Protein AF-A0A7K3G0C1-F1 (afdb_monomer_lite)

pLDDT: mean 93.82, std 4.4, range [73.81, 98.12]

Foldseek 3Di:
DDDDDDPDLDPALLDDPCVSVVVLLVVLQVVCPDPVNVVVVHHSQLVHLCHPDNHDPVCSSSQWDWADDPPDPIDIHGDPVVRD

Sequence (84 aa):
IINIDQSPIGRTPRSNPATYTGLFTVVRDMFAGLEDSKVRGYSPGRFSFNVSGGRCETCEGDGILKIEMHFLPDVYVTCDVCKG

Secondary structure (DSSP, 8-state):
--------S-SSTT--HHHHSSHHHHHHHHHHTSHHHHHTT--TTTT-TTSTTTS-TTTTT-SEEEE--SSS--EEEE-TTT--

Structure (mmCIF, N/CA/C/O backbone):
data_AF-A0A7K3G0C1-F1
#
_entry.id   AF-A0A7K3G0C1-F1
#
loop_
_atom_site.group_PDB
_atom_site.id
_atom_site.type_symbol
_atom_site.label_atom_id
_atom_site.label_alt_id
_atom_site.label_comp_id
_atom_site.label_asym_id
_atom_site.label_entity_id
_atom_site.label_seq_id
_atom_site.pdbx_PDB_ins_code
_atom_site.Cartn_x
_atom_site.Cartn_y
_atom_site.Cartn_z
_atom_site.occupancy
_atom_site.B_iso_or_equiv
_atom_site.auth_seq_id
_atom_site.auth_comp_id
_atom_site.auth_asym_id
_atom_site.auth_atom_id
_atom_site.pdbx_PDB_model_num
ATOM 1 N N . ILE A 1 1 ? 11.194 23.719 -12.032 1.00 73.81 1 ILE A N 1
ATOM 2 C CA . ILE A 1 1 ? 11.121 22.818 -13.208 1.00 73.81 1 ILE A CA 1
ATOM 3 C C . ILE A 1 1 ? 10.371 21.579 -12.753 1.00 73.81 1 ILE A C 1
ATOM 5 O O . ILE A 1 1 ? 10.765 21.011 -11.744 1.00 73.81 1 ILE A O 1
ATOM 9 N N . ILE A 1 2 ? 9.274 21.223 -13.419 1.00 87.62 2 ILE A N 1
ATOM 10 C CA . ILE A 1 2 ? 8.579 19.948 -13.203 1.00 87.62 2 ILE A CA 1
ATOM 11 C C . ILE A 1 2 ? 9.085 19.014 -14.301 1.00 87.62 2 ILE A C 1
ATOM 13 O O . ILE A 1 2 ? 9.026 19.385 -15.471 1.00 87.62 2 ILE A O 1
ATOM 17 N N . ASN A 1 3 ? 9.630 17.860 -13.921 1.00 89.75 3 ASN A N 1
ATOM 18 C CA . ASN A 1 3 ? 10.097 16.845 -14.858 1.00 89.75 3 ASN A CA 1
ATOM 19 C C . ASN A 1 3 ? 9.142 15.652 -14.810 1.00 89.75 3 ASN A C 1
ATOM 21 O O . ASN A 1 3 ? 8.816 15.174 -13.724 1.00 89.75 3 ASN A O 1
ATOM 25 N N . ILE A 1 4 ? 8.682 15.216 -15.977 1.00 92.31 4 ILE A N 1
ATOM 26 C CA . ILE A 1 4 ? 7.772 14.086 -16.147 1.00 92.31 4 ILE A CA 1
ATOM 27 C C . ILE A 1 4 ? 8.435 13.161 -17.158 1.00 92.31 4 ILE A C 1
ATOM 29 O O . ILE A 1 4 ? 8.703 13.569 -18.288 1.00 92.31 4 ILE A O 1
ATOM 33 N N . ASP A 1 5 ? 8.708 11.930 -16.741 1.00 93.75 5 ASP A N 1
ATOM 34 C CA . ASP A 1 5 ? 9.397 10.930 -17.545 1.00 93.75 5 ASP A CA 1
ATOM 35 C C . ASP A 1 5 ? 8.671 9.574 -17.508 1.00 93.75 5 ASP A C 1
ATOM 37 O O . ASP A 1 5 ? 7.547 9.457 -17.020 1.00 93.75 5 ASP A O 1
ATOM 41 N N . GLN A 1 6 ? 9.302 8.555 -18.093 1.00 93.06 6 GLN A N 1
ATOM 42 C CA . GLN A 1 6 ? 8.785 7.184 -18.157 1.00 93.06 6 GLN A CA 1
ATOM 43 C C . GLN A 1 6 ? 9.413 6.272 -17.097 1.00 93.06 6 GLN A C 1
ATOM 45 O O . GLN A 1 6 ? 9.355 5.047 -17.218 1.00 93.06 6 GLN A O 1
ATOM 50 N N . SER A 1 7 ? 10.066 6.841 -16.082 1.00 93.75 7 SER A N 1
ATOM 51 C CA . SER A 1 7 ? 10.577 6.031 -14.987 1.00 93.75 7 SER A CA 1
ATOM 52 C C . SER A 1 7 ? 9.41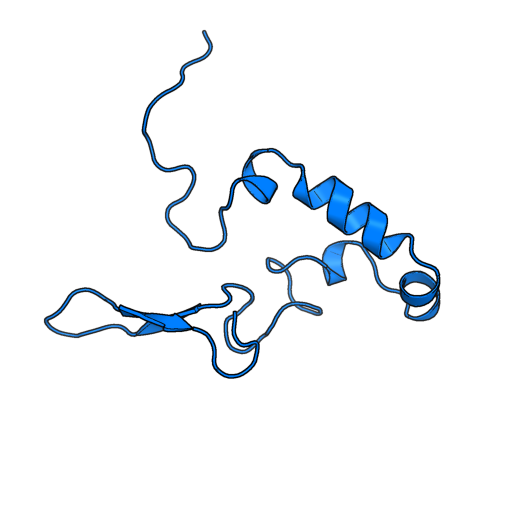1 5.325 -14.280 1.00 93.75 7 SER A C 1
ATOM 54 O O . SER A 1 7 ? 8.302 5.863 -14.182 1.00 93.75 7 SER A O 1
ATOM 56 N N . PRO A 1 8 ? 9.609 4.078 -13.828 1.00 88.81 8 PRO A N 1
ATOM 57 C CA . PRO A 1 8 ? 8.547 3.344 -13.164 1.00 88.81 8 PRO A CA 1
ATOM 58 C C . PRO A 1 8 ? 8.139 4.049 -11.866 1.00 88.81 8 PRO A C 1
ATOM 60 O O . PRO A 1 8 ? 8.989 4.434 -11.065 1.00 88.81 8 PRO A O 1
ATOM 63 N N . ILE A 1 9 ? 6.826 4.132 -11.632 1.00 86.56 9 ILE A N 1
ATOM 64 C CA . ILE A 1 9 ? 6.211 4.726 -10.429 1.00 86.56 9 ILE A CA 1
ATOM 65 C C . ILE A 1 9 ? 6.729 4.062 -9.140 1.00 86.56 9 ILE A C 1
ATOM 67 O O . ILE A 1 9 ? 6.899 4.701 -8.103 1.00 86.56 9 ILE A O 1
ATOM 71 N N . GLY A 1 10 ? 6.990 2.761 -9.205 1.00 86.50 10 GLY A N 1
ATOM 72 C CA . GLY A 1 10 ? 7.642 1.985 -8.164 1.00 86.50 10 GLY A CA 1
ATOM 73 C C . GLY A 1 10 ? 8.168 0.679 -8.742 1.00 86.50 10 GLY A C 1
ATOM 74 O O . GLY A 1 10 ? 7.788 0.270 -9.837 1.00 86.50 10 GLY A O 1
ATOM 75 N N . ARG A 1 11 ? 9.075 0.031 -8.010 1.00 81.62 11 ARG A N 1
ATOM 76 C CA . ARG A 1 11 ? 9.673 -1.258 -8.402 1.00 81.62 11 ARG A CA 1
ATOM 77 C C . ARG A 1 11 ? 9.041 -2.452 -7.685 1.00 81.62 11 ARG A C 1
ATOM 79 O O . ARG A 1 11 ? 9.484 -3.576 -7.883 1.00 81.62 11 ARG A O 1
ATOM 86 N N . THR A 1 12 ? 8.045 -2.204 -6.836 1.00 83.31 12 THR A N 1
ATOM 87 C CA . THR A 1 12 ? 7.356 -3.223 -6.044 1.00 83.31 12 THR A CA 1
ATOM 88 C C . THR A 1 12 ? 5.854 -3.200 -6.333 1.00 83.31 12 THR A C 1
ATOM 90 O O . THR A 1 12 ? 5.326 -2.146 -6.705 1.00 83.31 12 THR A O 1
ATOM 93 N N . PRO A 1 13 ? 5.143 -4.320 -6.106 1.00 81.31 13 PRO A N 1
ATOM 94 C CA . PRO A 1 13 ? 3.685 -4.388 -6.258 1.00 81.31 13 PRO A CA 1
ATOM 95 C C . PRO A 1 13 ? 2.915 -3.430 -5.334 1.00 81.31 13 PRO A C 1
ATOM 97 O O . PRO A 1 13 ? 1.750 -3.131 -5.578 1.00 81.31 13 PRO A O 1
ATOM 100 N N . ARG A 1 14 ? 3.570 -2.905 -4.288 1.00 87.44 14 ARG A N 1
ATOM 101 C CA . ARG A 1 14 ? 2.978 -1.972 -3.317 1.00 87.44 14 ARG A CA 1
ATOM 102 C C . ARG A 1 14 ? 2.713 -0.576 -3.876 1.00 87.44 14 ARG A C 1
ATOM 104 O O . ARG A 1 14 ? 1.920 0.167 -3.297 1.00 87.44 14 ARG A O 1
ATOM 111 N N . SER A 1 15 ? 3.366 -0.205 -4.976 1.00 91.31 15 SER A N 1
ATOM 112 C CA . SER A 1 15 ? 3.119 1.067 -5.652 1.00 91.31 15 SER A CA 1
ATOM 113 C C . SER A 1 15 ? 2.075 0.892 -6.743 1.00 91.31 15 SER A C 1
ATOM 115 O O . SER A 1 15 ? 2.301 0.205 -7.734 1.00 91.31 15 SER A O 1
ATOM 117 N N . ASN A 1 16 ? 0.952 1.585 -6.600 1.00 92.12 16 ASN A N 1
ATOM 118 C CA . ASN A 1 16 ? -0.084 1.667 -7.620 1.00 92.12 16 ASN A CA 1
ATOM 119 C C . ASN A 1 16 ? -0.519 3.132 -7.828 1.00 92.12 16 ASN A C 1
ATOM 121 O O . ASN A 1 16 ? -0.121 4.016 -7.060 1.00 92.12 16 ASN A O 1
ATOM 125 N N . PRO A 1 17 ? -1.330 3.438 -8.856 1.00 94.50 17 PRO A N 1
ATOM 126 C CA . PRO A 1 17 ? -1.756 4.811 -9.120 1.00 94.50 17 PRO A CA 1
ATOM 127 C C . PRO A 1 17 ? -2.468 5.477 -7.934 1.00 94.50 17 PRO A C 1
ATOM 129 O O . PRO A 1 17 ? -2.291 6.673 -7.703 1.00 94.50 17 PRO A O 1
ATOM 132 N N . ALA A 1 18 ? -3.235 4.721 -7.142 1.00 95.12 18 ALA A N 1
ATOM 133 C CA . ALA A 1 18 ? -3.975 5.265 -6.008 1.00 95.12 18 ALA A CA 1
ATOM 134 C C . ALA A 1 18 ? -3.054 5.637 -4.835 1.00 95.12 18 ALA A C 1
ATOM 136 O O . ALA A 1 18 ? -3.283 6.655 -4.179 1.00 95.12 18 ALA A O 1
ATOM 137 N N . THR A 1 19 ? -1.999 4.858 -4.577 1.00 93.38 19 THR A N 1
ATOM 138 C CA . THR A 1 19 ? -0.986 5.221 -3.574 1.00 93.38 19 THR A CA 1
ATOM 139 C C . THR A 1 19 ? -0.092 6.351 -4.058 1.00 93.38 19 THR A C 1
ATOM 141 O O . THR A 1 19 ? 0.246 7.227 -3.271 1.00 93.38 19 THR A O 1
ATOM 144 N N . TYR A 1 20 ? 0.259 6.364 -5.346 1.00 92.75 20 TYR A N 1
ATOM 145 C CA . TYR A 1 20 ? 1.142 7.381 -5.912 1.00 92.75 20 TYR A CA 1
ATOM 146 C C . TYR A 1 20 ? 0.500 8.773 -5.948 1.00 92.75 20 TYR A C 1
ATOM 148 O O . TYR A 1 20 ? 1.140 9.765 -5.620 1.00 92.75 20 TYR A O 1
ATOM 156 N N . THR A 1 21 ? -0.785 8.845 -6.297 1.00 95.06 21 THR A N 1
ATOM 157 C CA . THR A 1 21 ? -1.543 10.110 -6.329 1.00 95.06 21 THR A CA 1
ATOM 158 C C . THR A 1 21 ? -2.052 10.553 -4.955 1.00 95.06 21 THR A C 1
ATOM 160 O O . THR A 1 21 ? -2.586 11.650 -4.826 1.00 95.06 21 THR A O 1
ATOM 163 N N . GLY A 1 22 ? -1.936 9.705 -3.928 1.00 94.19 22 GLY A N 1
ATOM 164 C CA . GLY A 1 22 ? -2.495 9.951 -2.596 1.00 94.19 22 GLY A CA 1
ATOM 165 C C . GLY A 1 22 ? -4.006 9.710 -2.481 1.00 94.19 22 GLY A C 1
ATOM 166 O O . GLY A 1 22 ? -4.539 9.762 -1.371 1.00 94.19 22 GLY A O 1
ATOM 167 N N . LEU A 1 23 ? -4.693 9.371 -3.580 1.00 97.31 23 LEU A N 1
ATOM 168 C CA . LEU A 1 23 ? -6.122 9.032 -3.597 1.00 97.31 23 LEU A CA 1
ATOM 169 C C . LEU A 1 23 ? -6.469 7.961 -2.556 1.00 97.31 23 LEU A C 1
ATOM 171 O O . LEU A 1 23 ? -7.493 8.046 -1.878 1.00 97.31 23 LEU A O 1
ATOM 175 N N . PHE A 1 24 ? -5.599 6.962 -2.394 1.00 97.44 24 PHE A N 1
ATOM 176 C CA . PHE A 1 24 ? -5.848 5.854 -1.481 1.00 97.44 24 PHE A CA 1
ATOM 177 C C . PHE A 1 24 ? -5.934 6.291 -0.011 1.00 97.44 24 PHE A C 1
ATOM 179 O O . PHE A 1 24 ? -6.582 5.622 0.786 1.00 97.44 24 PHE A O 1
ATOM 186 N N . THR A 1 25 ? -5.335 7.421 0.371 1.00 97.12 25 THR A N 1
ATOM 187 C CA . THR A 1 25 ? -5.508 7.975 1.723 1.00 97.12 25 THR A CA 1
ATOM 188 C C . THR A 1 25 ? -6.947 8.406 1.964 1.00 97.12 25 THR A C 1
ATOM 190 O O . THR A 1 25 ? -7.547 7.961 2.936 1.00 97.12 25 THR A O 1
ATOM 193 N N . VAL A 1 26 ? -7.534 9.150 1.025 1.00 97.88 26 VAL A N 1
ATOM 194 C CA . VAL A 1 26 ? -8.931 9.601 1.112 1.00 97.88 26 VAL A CA 1
ATOM 195 C C . VAL A 1 26 ? -9.888 8.411 1.184 1.00 97.88 26 VAL A C 1
ATOM 197 O O . VAL A 1 26 ? -10.824 8.408 1.981 1.00 97.88 26 VAL A O 1
ATOM 200 N N . VAL A 1 27 ? -9.626 7.365 0.394 1.00 97.88 27 VAL A N 1
ATOM 201 C CA . VAL A 1 27 ? -10.416 6.126 0.433 1.00 97.88 27 VAL A CA 1
ATOM 202 C C . VAL A 1 27 ? -10.335 5.473 1.814 1.00 97.88 27 VAL A C 1
ATOM 204 O O . VAL A 1 27 ? -11.367 5.172 2.406 1.00 97.88 27 VAL A O 1
ATOM 207 N N . ARG A 1 28 ? -9.134 5.284 2.372 1.00 97.88 28 ARG A N 1
ATOM 208 C CA . ARG A 1 28 ? -8.975 4.667 3.701 1.00 97.88 28 ARG A CA 1
ATOM 209 C C . ARG A 1 28 ? -9.654 5.476 4.807 1.00 97.88 28 ARG A C 1
ATOM 211 O O . ARG A 1 28 ? -10.258 4.878 5.696 1.00 97.88 28 ARG A O 1
ATOM 218 N N . ASP A 1 29 ? -9.594 6.803 4.736 1.00 97.81 29 ASP A N 1
ATOM 219 C CA . ASP A 1 29 ? -10.260 7.688 5.695 1.00 97.81 29 ASP A CA 1
ATOM 220 C C . ASP A 1 29 ? -11.787 7.558 5.608 1.00 97.81 29 ASP A C 1
ATOM 222 O O . ASP A 1 29 ? -12.463 7.445 6.632 1.00 97.81 29 ASP A O 1
ATOM 226 N N . MET A 1 30 ? -12.334 7.471 4.391 1.00 98.06 30 MET A N 1
ATOM 227 C CA . MET A 1 30 ? -13.760 7.219 4.172 1.00 98.06 30 MET A CA 1
ATOM 228 C C . MET A 1 30 ? -14.198 5.872 4.764 1.00 98.06 30 MET A C 1
ATOM 230 O O . MET A 1 30 ? -15.211 5.809 5.459 1.00 98.06 30 MET A O 1
ATOM 234 N N . PHE A 1 31 ? -13.427 4.803 4.541 1.00 98.12 31 PHE A N 1
ATOM 235 C CA . PHE A 1 31 ? -13.726 3.479 5.098 1.00 98.12 31 PHE A CA 1
ATOM 236 C C . PHE A 1 31 ? -13.648 3.454 6.628 1.00 98.12 31 PHE A C 1
ATOM 238 O O . PHE A 1 31 ? -14.490 2.827 7.275 1.00 98.12 31 PHE A O 1
ATOM 245 N N . ALA A 1 32 ? -12.694 4.170 7.225 1.00 97.88 32 ALA A N 1
ATOM 246 C CA . ALA A 1 32 ? -12.616 4.327 8.677 1.00 97.88 32 ALA A CA 1
ATOM 247 C C . ALA A 1 32 ? -13.795 5.137 9.254 1.00 97.88 32 ALA A C 1
ATOM 249 O O . ALA A 1 32 ? -14.148 4.965 10.418 1.00 97.88 32 ALA A O 1
ATOM 250 N N . GLY A 1 33 ? -14.436 5.981 8.440 1.00 97.50 33 GLY A N 1
ATOM 251 C CA . GLY A 1 33 ? -15.614 6.763 8.816 1.00 97.50 33 GLY A CA 1
ATOM 252 C C . GLY A 1 33 ? -16.934 5.984 8.882 1.00 97.50 33 GLY A C 1
ATOM 253 O O . GLY A 1 33 ? -17.899 6.512 9.443 1.00 97.50 33 GLY A O 1
ATOM 254 N N . LEU A 1 34 ? -16.995 4.758 8.344 1.00 98.06 34 LEU A N 1
ATOM 255 C CA . LEU A 1 34 ? -18.192 3.907 8.383 1.00 98.06 34 LEU A CA 1
ATOM 256 C C . LEU A 1 34 ? -18.551 3.505 9.821 1.00 98.06 34 LEU A C 1
ATOM 258 O O . LEU A 1 34 ? -17.670 3.297 10.655 1.00 98.06 34 LEU A O 1
ATOM 262 N N . GLU A 1 35 ? -19.845 3.348 10.104 1.00 97.88 35 GLU A N 1
ATOM 263 C CA . GLU A 1 35 ? -20.320 3.016 11.454 1.00 97.88 35 GLU A CA 1
ATOM 264 C C . GLU A 1 35 ? -19.748 1.680 11.951 1.00 97.88 35 GLU A C 1
ATOM 266 O O . GLU A 1 35 ? -19.195 1.609 13.047 1.00 97.88 35 GLU A O 1
ATOM 271 N N . ASP A 1 36 ? -19.749 0.651 11.098 1.00 97.38 36 ASP A N 1
ATOM 272 C CA . ASP A 1 36 ? -19.152 -0.651 11.415 1.00 97.38 36 ASP A CA 1
ATOM 273 C C . ASP A 1 36 ? -17.658 -0.554 11.751 1.00 97.38 36 ASP A C 1
ATOM 275 O O . ASP A 1 36 ? -17.168 -1.252 12.643 1.00 97.38 36 ASP A O 1
ATOM 279 N N . SER A 1 37 ? -16.924 0.322 11.058 1.00 97.69 37 SER A N 1
ATOM 280 C CA . SER A 1 37 ? -15.507 0.571 11.330 1.00 97.69 37 SER A CA 1
ATOM 281 C C . SER A 1 37 ? -15.317 1.208 12.701 1.00 97.69 37 SER A C 1
ATOM 283 O O . SER A 1 37 ? -14.451 0.771 13.458 1.00 97.69 37 SER A O 1
ATOM 285 N N . LYS A 1 38 ? -16.155 2.188 13.059 1.00 96.62 38 LYS A N 1
ATOM 286 C CA . LYS A 1 38 ? -16.101 2.854 14.366 1.00 96.62 38 LYS A CA 1
ATOM 287 C C . LYS A 1 38 ? -16.417 1.894 15.505 1.00 96.62 38 LYS A C 1
ATOM 289 O O . LYS A 1 38 ? -15.656 1.841 16.468 1.00 96.62 38 LYS A O 1
ATOM 294 N N . VAL A 1 39 ? -17.474 1.091 15.369 1.00 97.81 39 VAL A N 1
ATOM 295 C CA . VAL A 1 39 ? -17.866 0.085 16.373 1.00 97.81 39 VAL A CA 1
ATOM 296 C C . VAL A 1 39 ? -16.741 -0.927 16.613 1.00 97.81 39 VAL A C 1
ATOM 298 O O . VAL A 1 39 ? -16.516 -1.355 17.742 1.00 97.81 39 VAL A O 1
ATOM 301 N N . ARG A 1 40 ? -15.988 -1.280 15.565 1.00 96.94 40 ARG A N 1
ATOM 302 C CA . ARG A 1 40 ? -14.845 -2.205 15.644 1.00 96.94 40 ARG A CA 1
ATOM 303 C C . ARG A 1 40 ? -13.517 -1.530 16.011 1.00 96.94 40 ARG A C 1
ATOM 305 O O . ARG A 1 40 ? -12.505 -2.223 16.111 1.00 96.94 40 ARG A O 1
ATOM 312 N N . GLY A 1 41 ? -13.493 -0.208 16.194 1.00 96.81 41 GLY A N 1
ATOM 313 C CA . GLY A 1 41 ? -12.278 0.558 16.493 1.00 96.81 41 GLY A CA 1
ATOM 314 C C . GLY A 1 41 ? -11.260 0.595 15.346 1.00 96.81 41 GLY A C 1
ATOM 315 O O . GLY A 1 41 ? -10.058 0.700 15.586 1.00 96.81 41 GLY A O 1
ATOM 316 N N . TYR A 1 42 ? -11.705 0.462 14.095 1.00 97.88 42 TYR A N 1
ATOM 3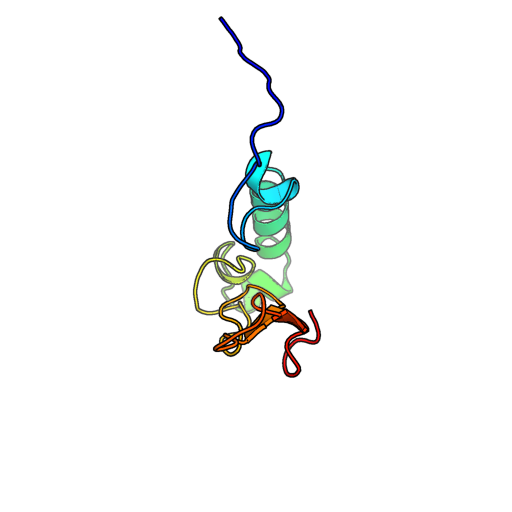17 C CA . TYR A 1 42 ? -10.827 0.466 12.928 1.00 97.88 42 TYR A CA 1
ATOM 318 C C . TYR A 1 42 ? -10.393 1.884 12.557 1.00 97.88 42 TYR A C 1
ATOM 320 O O . TYR A 1 42 ? -11.208 2.757 12.276 1.00 97.88 42 TYR A O 1
ATOM 328 N N . SER A 1 43 ? -9.078 2.088 12.507 1.00 96.88 43 SER A N 1
ATOM 329 C CA . SER A 1 43 ? -8.454 3.307 11.994 1.00 96.88 43 SER A CA 1
ATOM 330 C C . SER A 1 43 ? -8.146 3.180 10.491 1.00 96.88 43 SER A C 1
ATOM 332 O O . SER A 1 43 ? -8.150 2.066 9.958 1.00 96.88 43 SER A O 1
ATOM 334 N N . PRO A 1 44 ? -7.782 4.273 9.790 1.00 97.50 44 PRO A N 1
ATOM 335 C CA . PRO A 1 44 ? -7.364 4.214 8.382 1.00 97.50 44 PRO A CA 1
ATOM 336 C C . PRO A 1 44 ? -6.191 3.258 8.113 1.00 97.50 44 PRO A C 1
ATOM 338 O O . PRO A 1 44 ? -5.985 2.834 6.975 1.00 97.50 44 PRO A O 1
ATOM 341 N N . GLY A 1 45 ? -5.407 2.918 9.145 1.00 96.56 45 GLY A N 1
ATOM 342 C CA . GLY A 1 45 ? -4.337 1.923 9.065 1.00 96.56 45 GLY A CA 1
ATOM 343 C C . GLY A 1 45 ? -4.857 0.507 8.814 1.00 96.56 45 GLY A C 1
ATOM 344 O O . GLY A 1 45 ? -4.216 -0.245 8.089 1.00 96.56 45 GLY A O 1
ATOM 345 N N . ARG A 1 46 ? -6.055 0.166 9.313 1.00 97.06 46 ARG A N 1
ATOM 346 C CA . ARG A 1 46 ? -6.696 -1.140 9.079 1.00 97.06 46 ARG A CA 1
ATOM 347 C C . ARG A 1 46 ? -6.972 -1.396 7.596 1.00 97.06 46 ARG A C 1
ATOM 349 O O . ARG A 1 46 ? -6.951 -2.538 7.163 1.00 97.06 46 ARG A O 1
ATOM 356 N N . PHE A 1 47 ? -7.216 -0.343 6.824 1.00 97.44 47 PHE A N 1
ATOM 357 C CA . PHE A 1 47 ? -7.499 -0.421 5.387 1.00 97.44 47 PHE A CA 1
ATOM 358 C C . PHE A 1 47 ? -6.245 -0.227 4.527 1.00 97.44 47 PHE A C 1
ATOM 360 O O . PHE A 1 47 ? -6.332 -0.065 3.313 1.00 97.44 47 PHE A O 1
ATOM 367 N N . SER A 1 48 ? -5.066 -0.198 5.150 1.00 96.38 48 SER A N 1
ATOM 368 C CA . SER A 1 48 ? -3.794 -0.143 4.445 1.00 96.38 48 SER A CA 1
ATOM 369 C C . SER A 1 48 ? -3.272 -1.551 4.211 1.00 96.38 48 SER A C 1
ATOM 371 O O . SER A 1 48 ? -3.125 -2.327 5.151 1.00 96.38 48 SE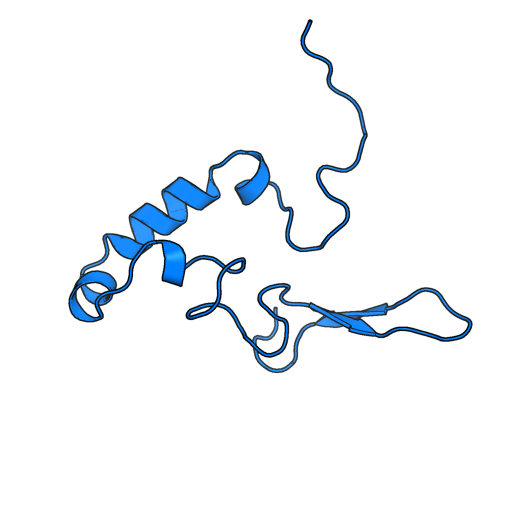R A O 1
ATOM 373 N N . PHE A 1 49 ? -2.899 -1.856 2.971 1.00 95.81 49 PHE A N 1
ATOM 374 C CA . PHE A 1 49 ? -2.150 -3.073 2.670 1.00 95.81 49 PHE A CA 1
ATOM 375 C C . PHE A 1 49 ? -0.662 -2.962 3.060 1.00 95.81 49 PHE A C 1
ATOM 377 O O . PHE A 1 49 ? 0.027 -3.967 3.172 1.00 95.81 49 PHE A O 1
ATOM 384 N N . ASN A 1 50 ? -0.161 -1.750 3.331 1.00 94.81 50 ASN A N 1
ATOM 385 C CA . ASN A 1 50 ? 1.248 -1.508 3.667 1.00 94.81 50 ASN A CA 1
ATOM 386 C C . ASN A 1 50 ? 1.577 -1.669 5.160 1.00 94.81 50 ASN A C 1
ATOM 388 O O . ASN A 1 50 ? 2.749 -1.617 5.525 1.00 94.81 50 ASN A O 1
ATOM 392 N N . VAL A 1 51 ? 0.569 -1.807 6.028 1.00 94.81 51 VAL A N 1
ATOM 393 C CA . VAL A 1 51 ? 0.743 -1.889 7.486 1.00 94.81 51 VAL A CA 1
ATOM 394 C C . VAL A 1 51 ? 0.045 -3.143 8.000 1.00 94.81 51 VAL A C 1
ATOM 396 O O . VAL A 1 51 ? -1.024 -3.512 7.513 1.00 94.81 51 VAL A O 1
ATOM 399 N N . SER A 1 52 ? 0.656 -3.812 8.975 1.00 94.31 52 SER A N 1
ATOM 400 C CA . SER A 1 52 ? 0.076 -4.994 9.606 1.00 94.31 52 SER A CA 1
ATOM 401 C C . SER A 1 52 ? -1.237 -4.679 10.328 1.00 94.31 52 SER A C 1
ATOM 403 O O . SER A 1 52 ? -1.494 -3.555 10.768 1.00 94.31 52 SER A O 1
ATOM 405 N N . GLY A 1 53 ? -2.085 -5.700 10.446 1.00 94.38 53 GLY A N 1
ATOM 406 C CA . GLY A 1 53 ? -3.326 -5.649 11.224 1.00 94.38 53 GLY A CA 1
ATOM 407 C C . GLY A 1 53 ? -4.612 -5.701 10.400 1.00 94.38 53 GLY A C 1
ATOM 408 O O . GLY A 1 53 ? -5.630 -6.146 10.928 1.00 94.38 53 GLY A O 1
ATOM 409 N N . GLY A 1 54 ? -4.593 -5.294 9.128 1.00 94.62 54 GLY A N 1
ATOM 410 C CA . GLY A 1 54 ? -5.739 -5.460 8.218 1.00 94.62 54 GLY A CA 1
ATOM 411 C C . GLY A 1 54 ? -5.405 -5.953 6.812 1.00 94.62 54 GLY A C 1
ATOM 412 O O . GLY A 1 54 ? -6.308 -6.353 6.081 1.00 94.62 54 GLY A O 1
ATOM 413 N N . ARG A 1 55 ? -4.121 -5.983 6.453 1.00 96.62 55 ARG A N 1
ATOM 414 C CA . ARG A 1 55 ? -3.629 -6.629 5.237 1.00 96.62 55 ARG A CA 1
ATOM 415 C C . ARG A 1 55 ? -3.674 -8.156 5.352 1.00 96.62 55 ARG A C 1
ATOM 417 O O . ARG A 1 55 ? -3.751 -8.709 6.448 1.00 96.62 55 ARG A O 1
ATOM 424 N N . CYS A 1 56 ? -3.553 -8.843 4.221 1.00 97.06 56 CYS A N 1
ATOM 425 C CA . CYS A 1 56 ? -3.262 -10.273 4.229 1.00 97.06 56 CYS A CA 1
ATOM 426 C C . CYS A 1 56 ? -1.820 -10.489 4.707 1.00 97.06 56 CYS A C 1
ATOM 428 O O . CYS A 1 56 ? -0.889 -10.025 4.055 1.00 97.06 56 CYS A O 1
ATOM 430 N N . GLU A 1 57 ? -1.621 -11.180 5.831 1.00 96.44 57 GLU A N 1
ATOM 431 C CA . GLU A 1 57 ? -0.268 -11.428 6.353 1.00 96.44 57 GLU A CA 1
ATOM 432 C C . GLU A 1 57 ? 0.493 -12.489 5.541 1.00 96.44 57 GLU A C 1
ATOM 434 O O . GLU A 1 57 ? 1.716 -12.473 5.531 1.00 96.44 57 GLU A O 1
ATOM 439 N N . THR A 1 58 ? -0.195 -13.358 4.790 1.00 95.81 58 THR A N 1
ATOM 440 C CA . THR A 1 58 ? 0.452 -14.377 3.941 1.00 95.81 58 THR A CA 1
ATOM 441 C C . THR A 1 58 ? 1.248 -13.768 2.788 1.00 95.81 58 THR A C 1
ATOM 443 O O . THR A 1 58 ? 2.353 -14.216 2.509 1.00 95.81 58 THR A O 1
ATOM 446 N N . CYS A 1 59 ? 0.705 -12.744 2.124 1.00 95.50 59 CYS A N 1
ATOM 447 C CA . CYS A 1 59 ? 1.401 -12.003 1.065 1.00 95.50 59 CYS A CA 1
ATOM 448 C C . CYS A 1 59 ? 1.876 -10.620 1.523 1.00 95.50 59 CYS A C 1
ATOM 450 O O . CYS A 1 59 ? 2.225 -9.781 0.700 1.00 95.50 59 CYS A O 1
ATOM 452 N N . GLU A 1 60 ? 1.815 -10.346 2.828 1.00 95.56 60 GLU A N 1
ATOM 453 C CA . GLU A 1 60 ? 2.118 -9.044 3.426 1.00 95.56 60 GLU A CA 1
ATOM 454 C C . GLU A 1 60 ? 1.436 -7.836 2.752 1.00 95.56 60 GLU A C 1
ATOM 456 O O . GLU A 1 60 ? 1.959 -6.717 2.776 1.00 95.56 60 GLU A O 1
ATOM 461 N N . GLY A 1 61 ? 0.248 -8.052 2.184 1.00 95.12 61 GLY A N 1
ATOM 462 C CA . GLY A 1 61 ? -0.536 -7.035 1.485 1.00 95.12 61 GLY A CA 1
ATOM 463 C C . GLY A 1 61 ? -0.206 -6.837 0.004 1.00 95.12 61 GLY A C 1
ATOM 464 O O . GLY A 1 61 ? -0.844 -6.000 -0.626 1.00 95.12 61 GLY A O 1
ATOM 465 N N . ASP A 1 62 ? 0.719 -7.601 -0.576 1.00 93.88 62 ASP A N 1
ATOM 466 C CA . ASP A 1 62 ? 1.071 -7.468 -1.996 1.00 93.88 62 ASP A CA 1
ATOM 467 C C . ASP A 1 62 ? 0.008 -8.075 -2.933 1.00 93.88 62 ASP A C 1
ATOM 469 O O . ASP A 1 62 ? -0.011 -7.773 -4.125 1.00 93.88 62 ASP A O 1
ATOM 473 N N . GLY A 1 63 ? -0.855 -8.965 -2.426 1.00 94.81 63 GLY A N 1
ATOM 474 C CA . GLY A 1 63 ? -1.877 -9.691 -3.206 1.00 94.81 63 GLY A CA 1
ATOM 475 C C . GLY A 1 63 ? -1.313 -10.768 -4.146 1.00 94.81 63 GLY A C 1
ATOM 476 O O . GLY A 1 63 ? -2.019 -11.676 -4.589 1.00 94.81 63 GLY A O 1
ATOM 477 N N . ILE A 1 64 ? -0.007 -10.724 -4.387 1.00 94.88 64 ILE A N 1
ATOM 478 C CA . ILE A 1 64 ? 0.771 -11.686 -5.157 1.00 94.88 64 ILE A CA 1
ATOM 479 C C . ILE A 1 64 ? 1.965 -12.169 -4.331 1.00 94.88 64 ILE A C 1
ATOM 481 O O . ILE A 1 64 ? 2.465 -11.462 -3.461 1.00 94.88 64 ILE A O 1
ATOM 485 N N . LEU A 1 65 ? 2.426 -13.381 -4.611 1.00 93.56 65 LEU A N 1
ATOM 486 C CA . LEU A 1 65 ? 3.622 -13.980 -4.038 1.00 93.56 65 LEU A CA 1
ATOM 487 C C . LEU A 1 65 ? 4.694 -14.057 -5.121 1.00 93.56 65 LEU A C 1
ATOM 489 O O . LEU A 1 65 ? 4.418 -14.463 -6.252 1.00 93.56 65 LEU A O 1
ATOM 493 N N . LYS A 1 66 ? 5.917 -13.665 -4.770 1.00 90.94 66 LYS A N 1
ATOM 494 C CA . LYS A 1 66 ? 7.085 -13.784 -5.640 1.00 90.94 66 LYS A CA 1
ATOM 495 C C . LYS A 1 66 ? 7.747 -15.140 -5.399 1.00 90.94 66 LYS A C 1
ATOM 497 O O . LYS A 1 66 ? 8.200 -15.410 -4.290 1.00 90.94 66 LYS A O 1
ATOM 502 N N . ILE A 1 67 ? 7.807 -15.975 -6.428 1.00 90.50 67 ILE A N 1
ATOM 503 C CA . ILE A 1 67 ? 8.512 -17.256 -6.400 1.00 90.50 67 ILE A CA 1
ATOM 504 C C . ILE A 1 67 ? 9.863 -17.052 -7.073 1.00 90.50 67 ILE A C 1
ATOM 506 O O . ILE A 1 67 ? 9.927 -16.749 -8.268 1.00 90.50 67 ILE A O 1
ATOM 510 N N . GLU A 1 68 ? 10.929 -17.202 -6.288 1.00 91.31 68 GLU A N 1
ATOM 511 C CA . GLU A 1 68 ? 12.294 -17.087 -6.789 1.00 91.31 68 GLU A CA 1
ATOM 512 C C . GLU A 1 68 ? 12.703 -18.348 -7.542 1.00 91.31 68 GLU A C 1
ATOM 514 O O . GLU A 1 68 ? 12.548 -19.471 -7.056 1.00 91.31 68 GLU A O 1
ATOM 519 N N . MET A 1 69 ? 13.221 -18.151 -8.750 1.00 91.75 69 MET A N 1
ATOM 520 C CA . MET A 1 69 ? 13.593 -19.236 -9.649 1.00 91.75 69 MET A CA 1
ATOM 521 C C . MET A 1 69 ? 15.107 -19.216 -9.863 1.00 91.75 69 MET A C 1
ATOM 523 O O . MET A 1 69 ? 15.690 -18.194 -10.198 1.00 91.75 69 MET A O 1
ATOM 527 N N . HIS A 1 70 ? 15.769 -20.365 -9.708 1.00 88.50 70 HIS A N 1
ATOM 528 C CA . HIS A 1 70 ? 17.238 -20.423 -9.769 1.00 88.50 70 HIS A CA 1
ATOM 529 C C . HIS A 1 70 ? 17.837 -20.065 -11.141 1.00 88.50 70 HIS A C 1
ATOM 531 O O . HIS A 1 70 ? 18.954 -19.560 -11.206 1.00 88.50 70 HIS A O 1
ATOM 537 N N . PHE A 1 71 ? 17.121 -20.353 -12.233 1.00 90.38 71 PHE A N 1
ATOM 538 C CA . PHE A 1 71 ? 17.626 -20.209 -13.609 1.00 90.38 71 PHE A CA 1
ATOM 539 C C . PHE A 1 71 ? 16.703 -19.407 -14.530 1.00 90.38 71 PHE A C 1
ATOM 541 O O . PHE A 1 71 ? 17.066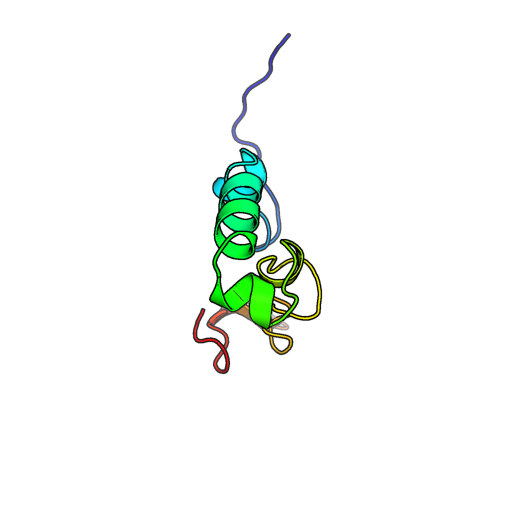 -19.119 -15.668 1.00 90.38 71 PHE A O 1
ATOM 548 N N . LEU A 1 72 ? 15.500 -19.089 -14.061 1.00 93.00 72 LEU A N 1
ATOM 549 C CA . LEU A 1 72 ? 14.487 -18.360 -1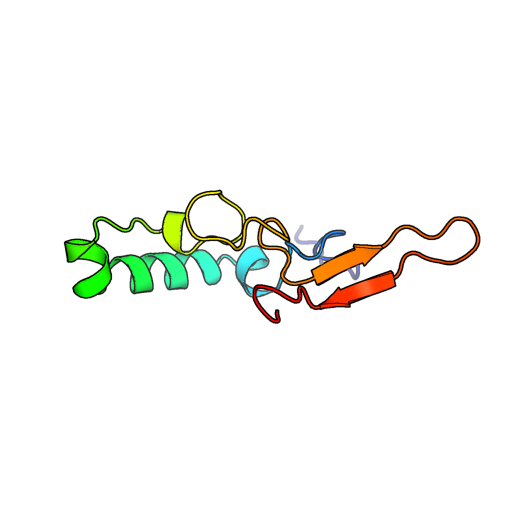4.814 1.00 93.00 72 LEU A CA 1
ATOM 550 C C . LEU A 1 72 ? 14.185 -17.045 -14.097 1.00 93.00 72 LEU A C 1
ATOM 552 O O . LEU A 1 72 ? 14.497 -16.918 -12.916 1.00 93.00 72 LEU A O 1
ATOM 556 N N . PRO A 1 73 ? 13.574 -16.069 -14.785 1.00 92.12 73 PRO A N 1
ATOM 557 C CA . PRO A 1 73 ? 13.025 -14.904 -14.114 1.00 92.12 73 PRO A CA 1
ATOM 558 C C . PRO A 1 73 ? 12.019 -15.316 -13.037 1.00 92.12 73 PRO A C 1
ATOM 560 O O . PRO A 1 73 ? 11.269 -16.281 -13.212 1.00 92.12 73 PRO A O 1
ATOM 563 N N . ASP A 1 74 ? 11.993 -14.552 -11.951 1.00 91.31 74 ASP A N 1
ATOM 564 C CA . ASP A 1 74 ? 11.037 -14.754 -10.869 1.00 91.31 74 ASP A CA 1
ATOM 565 C C . ASP A 1 74 ? 9.600 -14.647 -11.383 1.00 91.31 74 ASP A C 1
ATOM 567 O O . ASP A 1 74 ? 9.277 -13.807 -12.231 1.00 91.31 74 ASP A O 1
ATOM 571 N N . VAL A 1 75 ? 8.726 -15.493 -10.844 1.00 91.81 75 VAL A N 1
ATOM 572 C CA . VAL A 1 75 ? 7.316 -15.538 -11.233 1.00 91.81 75 VAL A CA 1
ATOM 573 C C . VAL A 1 75 ? 6.467 -14.972 -10.107 1.00 91.81 75 VAL A C 1
ATOM 575 O O . VAL A 1 75 ? 6.696 -15.254 -8.932 1.00 91.81 75 VAL A O 1
ATOM 578 N N . TYR A 1 76 ? 5.459 -14.189 -10.475 1.00 92.19 76 TYR A N 1
ATOM 579 C CA . TYR A 1 76 ? 4.459 -13.684 -9.546 1.00 92.19 76 TYR A CA 1
ATOM 580 C C . TYR A 1 76 ? 3.184 -14.506 -9.679 1.00 92.19 76 TYR A C 1
ATOM 582 O O . TYR A 1 76 ? 2.615 -14.602 -10.767 1.00 92.19 76 TYR A O 1
ATOM 590 N N . VAL A 1 77 ? 2.733 -15.088 -8.573 1.00 94.19 77 VAL A N 1
ATOM 591 C CA . VAL A 1 77 ? 1.476 -15.839 -8.505 1.00 94.19 77 VAL A CA 1
ATOM 592 C C . VAL A 1 77 ? 0.496 -15.120 -7.594 1.00 94.19 77 VAL A C 1
ATOM 594 O O . VAL A 1 77 ? 0.898 -14.500 -6.615 1.00 94.19 77 VAL A O 1
ATOM 597 N N . THR A 1 78 ? -0.795 -15.183 -7.897 1.00 96.19 78 THR A N 1
ATOM 598 C CA . THR A 1 78 ? -1.825 -14.643 -7.003 1.00 96.19 78 THR A CA 1
ATOM 599 C C . THR A 1 78 ? -1.777 -15.360 -5.655 1.00 96.19 78 THR A C 1
ATOM 601 O O . THR A 1 78 ? -1.655 -16.584 -5.610 1.00 96.19 78 THR A O 1
ATOM 604 N N . CYS A 1 79 ? -1.875 -14.606 -4.560 1.00 96.44 79 CYS A N 1
ATOM 605 C CA . CYS A 1 79 ? -1.956 -15.173 -3.218 1.00 96.44 79 CYS A CA 1
ATOM 606 C C . CYS A 1 79 ? -3.216 -16.041 -3.096 1.00 96.44 79 CYS A C 1
ATOM 608 O O . CYS A 1 79 ? -4.320 -15.591 -3.393 1.00 96.44 79 CYS A O 1
ATOM 610 N N . ASP A 1 80 ? -3.069 -17.278 -2.643 1.00 95.81 80 ASP A N 1
ATOM 611 C CA . ASP A 1 80 ? -4.152 -18.253 -2.499 1.00 95.81 80 ASP A CA 1
ATOM 612 C C . ASP A 1 80 ? -5.106 -17.924 -1.339 1.00 95.81 80 ASP A C 1
ATOM 614 O O . ASP A 1 80 ? -6.302 -18.218 -1.411 1.00 95.81 80 ASP A O 1
ATOM 618 N N . VAL A 1 81 ? -4.596 -17.256 -0.300 1.00 97.12 81 VAL A N 1
ATOM 619 C CA . VAL A 1 81 ? -5.367 -16.869 0.890 1.00 97.12 81 VAL A CA 1
ATOM 620 C C . VAL A 1 81 ? -6.306 -15.693 0.613 1.00 97.12 81 VAL A C 1
ATOM 622 O O . VAL A 1 81 ? -7.493 -15.776 0.929 1.00 97.12 81 VAL A O 1
ATOM 625 N N . CYS A 1 82 ? -5.803 -14.596 0.034 1.00 96.19 82 CYS A N 1
ATOM 626 C 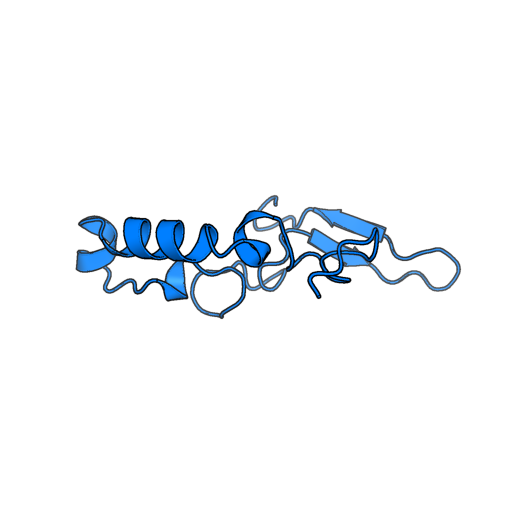CA . CYS A 1 82 ? -6.625 -13.410 -0.257 1.00 96.19 82 CYS A CA 1
ATOM 627 C C . CYS A 1 82 ? -7.187 -13.374 -1.682 1.00 96.19 82 CYS A C 1
ATOM 629 O O . CYS A 1 82 ? -8.130 -12.628 -1.924 1.00 96.19 82 CYS A O 1
ATOM 631 N N . LYS A 1 83 ? -6.670 -14.210 -2.594 1.00 95.12 83 LYS A N 1
ATOM 632 C CA . LYS A 1 83 ? -7.053 -14.275 -4.016 1.00 95.12 83 LYS A CA 1
ATOM 633 C C . LYS A 1 83 ? -6.800 -12.980 -4.796 1.00 95.12 83 LYS A C 1
ATOM 635 O O . LYS A 1 83 ? -7.496 -12.717 -5.776 1.00 95.12 83 LYS A O 1
ATOM 640 N N . GLY A 1 84 ? -5.769 -12.233 -4.397 1.00 86.62 84 GLY A N 1
ATOM 641 C CA . GLY A 1 84 ? -5.458 -10.895 -4.909 1.00 86.62 84 GLY A CA 1
ATOM 642 C C . GLY A 1 84 ? -5.875 -9.842 -3.907 1.00 86.62 84 GLY A C 1
ATOM 643 O O . GLY A 1 84 ? -7.031 -9.385 -3.989 1.00 86.62 84 GLY A O 1
#

Radius of gyration: 16.12 Å; chains: 1; bounding box: 38×43×35 Å